Protein AF-A0A8W8KYY6-F1 (afdb_monomer)

pLDDT: mean 91.03, std 7.98, range [52.16, 98.19]

Nearest PDB structures (foldseek):
  6gen-assembly1_D  TM=4.060E-01  e=4.257E+00  Saccharomyces cerevisiae S288C
  8han-assembly1_B  TM=3.765E-01  e=6.827E+00  Homo sapiens

Secondary structure (DSSP, 8-state):
-TTTS-SS-HHHHHHHHHHHHHHTTPPPP---HHHHHHHHHHHHHHHHHHHHHHHHHHH--

Structure (mmCIF, N/CA/C/O backbone):
data_AF-A0A8W8KYY6-F1
#
_entry.id   AF-A0A8W8KYY6-F1
#
loop_
_atom_site.group_PDB
_atom_site.id
_atom_site.type_symbol
_atom_site.label_atom_id
_atom_site.label_alt_id
_atom_site.label_comp_id
_atom_site.label_asym_id
_atom_site.label_entity_id
_atom_site.label_seq_id
_atom_site.pdbx_PDB_ins_code
_atom_site.Cartn_x
_atom_site.Cartn_y
_atom_site.Cartn_z
_atom_site.occupancy
_atom_site.B_iso_or_equiv
_atom_site.auth_seq_id
_atom_site.auth_comp_id
_atom_site.auth_asym_id
_atom_site.auth_atom_id
_atom_site.pdbx_PDB_model_num
ATOM 1 N N . LEU A 1 1 ? -19.158 3.492 1.32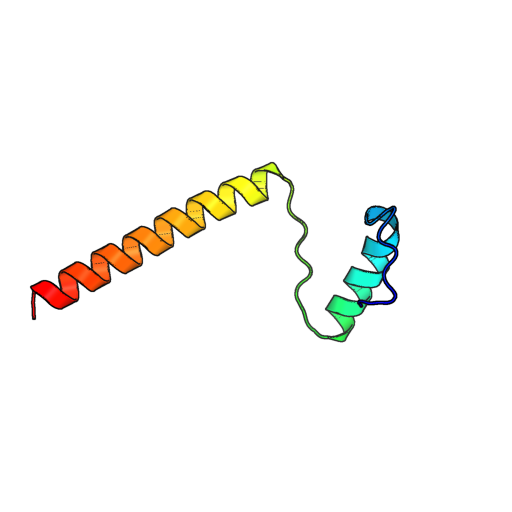3 1.00 81.94 1 LEU A N 1
ATOM 2 C CA . LEU A 1 1 ? -18.045 3.601 2.299 1.00 81.94 1 LEU A CA 1
ATOM 3 C C . LEU A 1 1 ? -17.687 5.069 2.513 1.00 81.94 1 LEU A C 1
ATOM 5 O O . LEU A 1 1 ? -17.755 5.543 3.634 1.00 81.94 1 LEU A O 1
ATOM 9 N N . PHE A 1 2 ? -17.426 5.824 1.448 1.00 80.81 2 PHE A N 1
ATOM 10 C CA . PHE A 1 2 ? -17.658 7.273 1.465 1.00 80.81 2 PHE A CA 1
ATOM 11 C C . PHE A 1 2 ? -19.153 7.562 1.253 1.00 80.81 2 PHE A C 1
ATOM 13 O O . PHE A 1 2 ? -19.812 6.724 0.626 1.00 80.81 2 PHE A O 1
ATOM 20 N N . PRO A 1 3 ? -19.710 8.667 1.787 1.00 83.94 3 PRO A N 1
ATOM 21 C CA . PRO A 1 3 ? -19.086 9.746 2.576 1.00 83.94 3 PRO A CA 1
ATOM 22 C C . PRO A 1 3 ? -18.968 9.472 4.092 1.00 83.94 3 PRO A C 1
ATOM 24 O O . PRO A 1 3 ? -18.428 10.300 4.816 1.00 83.94 3 PRO A O 1
ATOM 27 N N . THR A 1 4 ? -19.454 8.327 4.578 1.00 84.56 4 THR A N 1
ATOM 28 C CA . THR A 1 4 ? -19.599 8.018 6.015 1.00 84.56 4 THR A CA 1
ATOM 29 C C . THR A 1 4 ? -18.314 7.579 6.725 1.00 84.56 4 THR A C 1
ATOM 31 O O . THR A 1 4 ? -18.302 7.457 7.948 1.00 84.56 4 THR A O 1
ATOM 34 N N . MET A 1 5 ? -17.225 7.333 5.994 1.00 87.31 5 MET A N 1
ATOM 35 C CA . MET A 1 5 ? -15.944 6.948 6.585 1.00 87.31 5 MET A CA 1
ATOM 36 C C . MET A 1 5 ? -15.292 8.128 7.342 1.00 87.31 5 MET A C 1
ATOM 38 O O . MET A 1 5 ? -15.087 9.187 6.740 1.00 87.31 5 MET A O 1
ATOM 42 N N . PRO A 1 6 ? -14.876 7.952 8.614 1.00 85.69 6 PRO A N 1
ATOM 43 C CA . PRO A 1 6 ? -14.094 8.955 9.330 1.00 85.69 6 PRO A CA 1
ATOM 44 C C . PRO A 1 6 ? -12.719 9.119 8.672 1.00 85.69 6 PRO A C 1
ATOM 46 O O . PRO A 1 6 ? -11.965 8.157 8.525 1.00 85.69 6 PRO A O 1
ATOM 49 N N . ARG A 1 7 ? -12.387 10.346 8.254 1.00 85.31 7 ARG A N 1
ATOM 50 C CA . ARG A 1 7 ? -11.102 10.643 7.588 1.00 85.31 7 ARG A CA 1
ATOM 51 C C . ARG A 1 7 ? -9.938 10.729 8.570 1.00 85.31 7 ARG A C 1
ATOM 53 O O . ARG A 1 7 ? -8.810 10.378 8.242 1.00 85.31 7 ARG A O 1
ATOM 60 N N . HIS A 1 8 ? -10.225 11.190 9.780 1.00 84.31 8 HIS A N 1
ATOM 61 C CA . HIS A 1 8 ? -9.306 11.169 10.905 1.00 84.31 8 HIS A CA 1
ATOM 62 C C . HIS A 1 8 ? -9.380 9.780 11.552 1.00 84.31 8 HIS A C 1
ATOM 64 O O . HIS A 1 8 ? -10.447 9.350 11.980 1.00 84.31 8 HIS A O 1
ATOM 70 N N . ASN A 1 9 ? -8.240 9.089 11.645 1.00 83.62 9 ASN A N 1
ATOM 71 C CA . ASN A 1 9 ? -8.088 7.748 12.234 1.00 83.62 9 ASN A CA 1
ATOM 72 C C . ASN A 1 9 ? -8.577 6.567 11.376 1.00 83.62 9 ASN A C 1
ATOM 74 O O . ASN A 1 9 ? -9.362 5.730 11.826 1.00 83.62 9 ASN A O 1
ATOM 78 N N . LEU A 1 10 ? -8.011 6.425 10.175 1.00 86.88 10 LEU A N 1
ATOM 79 C CA . LEU A 1 10 ? -8.266 5.284 9.282 1.00 86.88 10 LEU A CA 1
ATOM 80 C C . LEU A 1 10 ? -7.963 3.910 9.918 1.00 86.88 10 LEU A C 1
ATOM 82 O O . LEU A 1 10 ? -8.583 2.914 9.556 1.00 86.88 10 LEU A O 1
ATOM 86 N N . TYR A 1 11 ? -7.067 3.828 10.905 1.00 86.50 11 TYR A N 1
ATOM 87 C CA . TYR A 1 11 ? -6.778 2.556 11.581 1.00 86.50 11 TYR A CA 1
ATOM 88 C C . TYR A 1 11 ? -7.982 2.009 12.367 1.00 86.50 11 TYR A C 1
ATOM 90 O O . TYR A 1 11 ? -8.146 0.798 12.467 1.00 86.50 11 TYR A O 1
ATOM 98 N N . LYS A 1 12 ? -8.867 2.878 12.883 1.00 89.81 12 LYS A N 1
ATOM 99 C CA . LYS A 1 12 ? -10.054 2.450 13.644 1.00 89.81 12 LYS A CA 1
ATOM 100 C C . LYS A 1 12 ? -11.142 1.863 12.748 1.00 89.81 12 LYS A C 1
ATOM 102 O O . LYS A 1 12 ? -11.909 1.017 13.195 1.00 89.81 12 LYS A O 1
ATOM 107 N N . ILE A 1 13 ? -11.222 2.316 11.494 1.00 90.75 13 ILE A N 1
ATOM 108 C CA . ILE A 1 13 ? -12.257 1.877 10.548 1.00 90.75 13 ILE A CA 1
ATOM 109 C C . ILE A 1 13 ? -11.859 0.605 9.789 1.00 90.75 13 ILE A C 1
ATOM 111 O O . ILE A 1 13 ? -12.719 -0.043 9.200 1.00 90.75 13 ILE A O 1
ATOM 115 N N . GLN A 1 14 ? -10.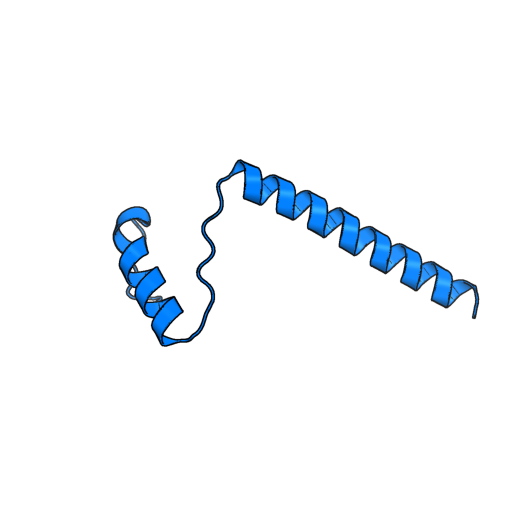582 0.213 9.835 1.00 90.06 14 GLN A N 1
ATOM 116 C CA . GLN A 1 14 ? -10.053 -1.004 9.213 1.00 90.06 14 GLN A CA 1
ATOM 117 C C . GLN A 1 14 ? -10.951 -2.251 9.372 1.00 90.06 14 GLN A C 1
ATOM 119 O O . GLN A 1 14 ? -11.295 -2.835 8.341 1.00 90.06 14 GLN A O 1
ATOM 124 N N .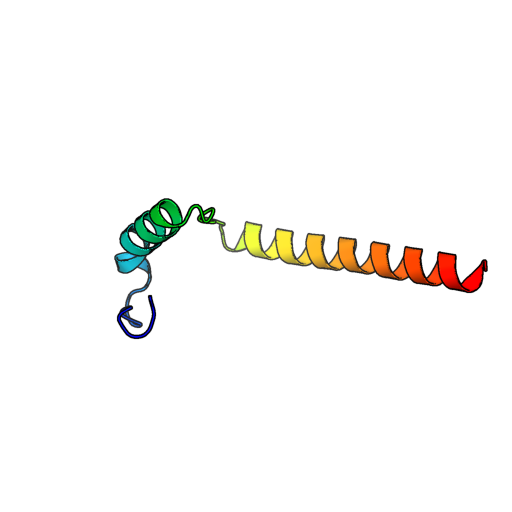 PRO A 1 15 ? -11.391 -2.659 10.583 1.00 91.44 15 PRO A N 1
ATOM 125 C CA . PRO A 1 15 ? -12.226 -3.855 10.739 1.00 91.44 15 PRO A CA 1
ATOM 126 C C . PRO A 1 15 ? -13.593 -3.731 10.049 1.00 91.44 15 PRO A C 1
ATOM 128 O O . PRO A 1 15 ? -14.099 -4.709 9.498 1.00 91.44 15 PRO A O 1
ATOM 131 N N . LEU A 1 16 ? -14.181 -2.528 10.019 1.00 91.44 16 LEU A N 1
ATOM 132 C CA . LEU A 1 16 ? -15.428 -2.269 9.294 1.00 91.44 16 LEU A CA 1
ATOM 133 C C . LEU A 1 16 ? -15.222 -2.365 7.778 1.00 91.44 16 LEU A C 1
ATOM 135 O O . LEU A 1 16 ? -16.057 -2.918 7.067 1.00 91.44 16 LEU A O 1
ATOM 139 N N . VAL A 1 17 ? -14.109 -1.836 7.268 1.00 91.06 17 VAL A N 1
ATOM 140 C CA . VAL A 1 17 ? -13.779 -1.941 5.841 1.00 91.06 17 VAL A CA 1
ATOM 141 C C . VAL A 1 17 ? -13.567 -3.402 5.457 1.00 91.06 17 VAL A C 1
ATOM 143 O O . VAL A 1 17 ? -14.091 -3.842 4.439 1.00 91.06 17 VAL A O 1
ATOM 146 N N . GLN A 1 18 ? -12.876 -4.178 6.292 1.00 92.75 18 GLN A N 1
ATOM 147 C CA . GLN A 1 18 ? -12.640 -5.597 6.043 1.00 92.75 18 GLN A CA 1
ATOM 148 C C . GLN A 1 18 ? -13.942 -6.414 6.031 1.00 92.75 18 GLN A C 1
ATOM 150 O O . GLN A 1 18 ? -14.126 -7.253 5.147 1.00 92.75 18 GLN A O 1
ATOM 155 N N . SER A 1 19 ? -14.870 -6.159 6.962 1.00 93.06 19 SER A N 1
ATOM 156 C CA . SER A 1 19 ? -16.177 -6.833 6.970 1.00 93.06 19 SER A CA 1
ATOM 157 C C . SER A 1 19 ? -17.026 -6.455 5.752 1.00 93.06 19 SER A C 1
ATOM 159 O O . SER A 1 19 ? -17.679 -7.321 5.165 1.00 93.06 19 SER A O 1
ATOM 161 N N . LEU A 1 20 ? -16.955 -5.196 5.309 1.00 93.56 20 LEU A N 1
ATOM 162 C CA . LEU A 1 20 ? -17.610 -4.738 4.088 1.00 93.56 20 LEU A CA 1
ATOM 163 C C . LEU A 1 20 ? -17.008 -5.401 2.840 1.00 93.56 20 LEU A C 1
ATOM 165 O O . LEU A 1 20 ? -17.752 -5.920 2.012 1.00 93.56 20 LEU 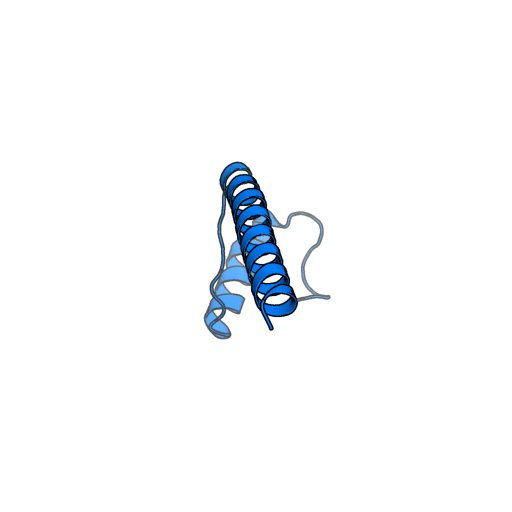A O 1
ATOM 169 N N . CYS A 1 21 ? -15.679 -5.447 2.719 1.00 93.75 21 CYS A N 1
ATOM 170 C CA . CYS A 1 21 ? -14.997 -6.157 1.635 1.00 93.75 21 CYS A CA 1
ATOM 171 C C . CYS A 1 21 ? -15.428 -7.630 1.588 1.00 93.75 21 CYS A C 1
ATOM 173 O O . CYS A 1 21 ? -15.814 -8.113 0.525 1.00 93.75 21 CYS A O 1
ATOM 175 N N . LYS A 1 22 ? -15.485 -8.309 2.745 1.00 94.81 22 LYS A N 1
ATOM 176 C CA . LYS A 1 22 ? -15.974 -9.694 2.855 1.00 94.81 22 LYS A CA 1
ATOM 177 C C . LYS A 1 22 ? -17.424 -9.841 2.380 1.00 94.81 22 LYS A C 1
ATOM 179 O O . LYS A 1 22 ? -17.720 -10.780 1.649 1.00 94.81 22 LYS A O 1
ATOM 184 N N . LYS A 1 23 ? -18.315 -8.912 2.746 1.00 95.38 23 LYS A N 1
ATOM 185 C CA . LYS A 1 23 ? -19.727 -8.912 2.316 1.00 95.38 23 LYS A CA 1
ATOM 186 C C . LYS A 1 23 ? -19.882 -8.831 0.794 1.00 95.38 23 LYS A C 1
ATOM 188 O O . LYS A 1 23 ? -20.814 -9.411 0.250 1.00 95.38 23 LYS A O 1
ATOM 193 N N . HIS A 1 24 ? -18.983 -8.118 0.122 1.00 95.25 24 HIS A N 1
ATOM 194 C CA . HIS A 1 24 ? -19.014 -7.923 -1.328 1.00 95.25 24 HIS A CA 1
ATOM 195 C C . HIS A 1 24 ? -18.074 -8.866 -2.099 1.00 95.25 24 HIS A C 1
ATOM 197 O O . HIS A 1 24 ? -17.913 -8.696 -3.303 1.00 95.25 24 HIS A O 1
ATOM 203 N N . GLY A 1 25 ? -17.442 -9.841 -1.432 1.00 94.69 25 GLY A N 1
ATOM 204 C CA . GLY A 1 25 ? -16.510 -10.776 -2.075 1.00 94.69 25 GLY A CA 1
ATOM 205 C C . GLY A 1 25 ? -15.210 -10.130 -2.571 1.00 94.69 25 GLY A C 1
ATOM 206 O O . GLY A 1 25 ? -14.535 -10.688 -3.430 1.00 94.69 25 GLY A O 1
ATOM 207 N N . ILE A 1 26 ? -14.850 -8.954 -2.049 1.00 94.81 26 ILE A N 1
ATOM 208 C CA . ILE A 1 26 ? -13.642 -8.225 -2.444 1.00 94.81 26 ILE A CA 1
ATOM 209 C C . ILE A 1 26 ? -12.481 -8.679 -1.550 1.00 94.81 26 ILE A C 1
ATOM 211 O O . ILE A 1 26 ? -12.598 -8.599 -0.321 1.00 94.81 26 ILE A O 1
ATOM 215 N N . PRO A 1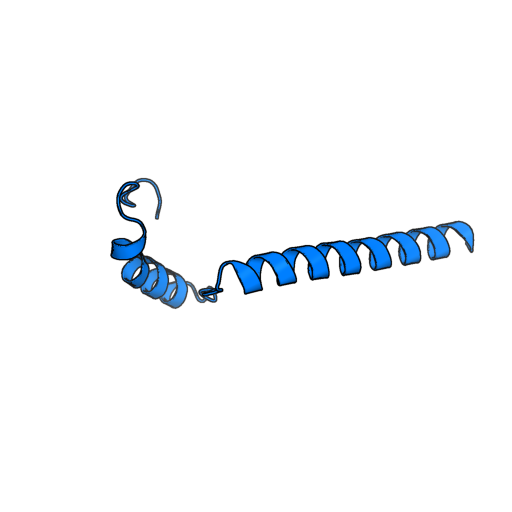 27 ? -11.341 -9.114 -2.118 1.00 92.38 27 PRO A N 1
ATOM 216 C CA . PRO A 1 27 ? -10.174 -9.474 -1.327 1.00 92.38 27 PRO A CA 1
ATOM 217 C C . PRO A 1 27 ? -9.602 -8.231 -0.641 1.00 92.38 27 PRO A C 1
ATOM 219 O O . PRO A 1 27 ? -9.147 -7.289 -1.291 1.00 92.38 27 PRO A O 1
ATOM 222 N N . TYR A 1 28 ? -9.611 -8.234 0.690 1.00 92.31 28 TYR A N 1
ATOM 223 C CA . TYR A 1 28 ? -8.987 -7.177 1.475 1.00 92.31 28 TYR A CA 1
ATOM 224 C C . TYR A 1 28 ? -7.468 -7.378 1.498 1.00 92.31 28 TYR A C 1
ATOM 226 O O . TYR A 1 28 ? -6.980 -8.405 1.967 1.00 92.31 28 TYR A O 1
ATOM 234 N N . GLN A 1 29 ? -6.722 -6.409 0.971 1.00 90.06 29 GLN A N 1
ATOM 235 C CA . GLN A 1 29 ? -5.265 -6.474 0.884 1.00 90.06 29 GLN A CA 1
ATOM 236 C C . GLN A 1 29 ? -4.631 -5.763 2.078 1.00 90.06 29 GLN A C 1
ATOM 238 O O . GLN A 1 29 ? -4.851 -4.573 2.292 1.00 90.06 29 GLN A O 1
ATOM 243 N N . MET A 1 30 ? -3.803 -6.496 2.820 1.00 90.75 30 MET A N 1
ATOM 244 C CA . MET A 1 30 ? -2.982 -5.971 3.907 1.00 90.75 30 MET A CA 1
ATOM 245 C C . MET A 1 30 ? -1.524 -6.183 3.550 1.00 90.75 30 MET A C 1
ATOM 247 O O . MET A 1 30 ? -1.025 -7.306 3.571 1.00 90.75 30 MET A O 1
ATOM 251 N N . LYS A 1 31 ? -0.849 -5.097 3.187 1.00 91.56 31 LYS A N 1
ATOM 252 C CA . LYS A 1 31 ? 0.562 -5.113 2.816 1.00 91.56 31 LYS A CA 1
ATOM 253 C C . LYS A 1 31 ? 1.306 -4.125 3.686 1.00 91.56 31 LYS A C 1
ATOM 255 O O . LYS A 1 31 ? 0.802 -3.046 3.993 1.00 91.56 31 LYS A O 1
ATOM 260 N N . THR A 1 32 ? 2.517 -4.495 4.078 1.00 93.69 32 THR A N 1
ATOM 261 C CA . THR A 1 32 ? 3.441 -3.529 4.663 1.00 93.69 32 THR A CA 1
ATOM 262 C C . THR A 1 32 ? 3.808 -2.484 3.612 1.00 93.69 32 THR A C 1
ATOM 264 O O . THR A 1 32 ? 3.658 -2.695 2.400 1.00 93.69 32 THR A O 1
ATOM 267 N N . LEU A 1 33 ? 4.316 -1.345 4.075 1.00 93.12 33 LEU A N 1
ATOM 268 C CA . LEU A 1 33 ? 4.764 -0.286 3.179 1.00 93.12 33 LEU A CA 1
ATOM 269 C C . LEU A 1 33 ? 5.871 -0.791 2.234 1.00 93.12 33 LEU A C 1
ATOM 271 O O . LEU A 1 33 ? 5.801 -0.569 1.029 1.00 93.12 33 LEU A O 1
ATOM 275 N N . SER A 1 34 ? 6.835 -1.554 2.757 1.00 96.56 34 SER A N 1
ATOM 276 C CA . SER A 1 34 ? 7.918 -2.149 1.964 1.00 96.56 34 SER A CA 1
ATOM 277 C C . SER A 1 34 ? 7.409 -3.133 0.910 1.00 96.56 34 SER A C 1
ATOM 279 O O . SER A 1 34 ? 7.831 -3.055 -0.242 1.00 96.56 34 SER A O 1
ATOM 281 N N . GLN A 1 35 ? 6.465 -4.012 1.263 1.00 96.69 35 GLN A N 1
ATOM 282 C CA . GLN A 1 35 ? 5.873 -4.946 0.305 1.00 96.69 35 GLN A CA 1
ATOM 283 C C . GLN A 1 35 ? 5.146 -4.199 -0.816 1.00 96.69 35 GLN A C 1
ATOM 285 O O . GLN A 1 35 ? 5.296 -4.543 -1.984 1.00 96.69 35 GLN A O 1
ATOM 290 N N . SER A 1 36 ? 4.416 -3.139 -0.467 1.00 95.38 36 SER A N 1
ATOM 291 C CA . SER A 1 36 ? 3.718 -2.298 -1.443 1.00 95.38 36 SER A CA 1
ATOM 292 C C . SER A 1 36 ? 4.692 -1.649 -2.430 1.00 95.38 36 SER A C 1
ATOM 294 O O . SER A 1 36 ? 4.443 -1.665 -3.632 1.00 95.38 36 SER A O 1
ATOM 296 N N . PHE A 1 37 ? 5.834 -1.144 -1.953 1.00 97.38 37 PHE A N 1
ATOM 297 C CA . PHE A 1 37 ? 6.870 -0.588 -2.828 1.00 97.38 37 PHE A CA 1
ATOM 298 C C . PHE A 1 37 ? 7.484 -1.634 -3.761 1.00 97.38 37 PHE A C 1
ATOM 300 O O . PHE A 1 37 ? 7.645 -1.376 -4.953 1.00 97.38 37 PHE A O 1
ATOM 307 N N . ILE A 1 38 ? 7.785 -2.827 -3.244 1.00 97.62 38 ILE A N 1
ATOM 308 C CA . ILE A 1 38 ? 8.301 -3.935 -4.058 1.00 97.62 38 ILE A CA 1
ATOM 309 C C . ILE A 1 38 ? 7.297 -4.308 -5.154 1.00 97.62 38 ILE A C 1
ATOM 311 O O . ILE A 1 38 ? 7.683 -4.510 -6.306 1.00 97.62 38 ILE A O 1
ATOM 315 N N . ASP A 1 39 ? 6.011 -4.381 -4.814 1.00 96.38 39 ASP A N 1
ATOM 316 C CA . ASP A 1 39 ? 4.956 -4.738 -5.759 1.00 96.38 39 ASP A CA 1
ATOM 317 C C . ASP A 1 39 ? 4.809 -3.698 -6.877 1.00 96.38 39 ASP A C 1
ATOM 319 O O . ASP A 1 39 ? 4.639 -4.077 -8.036 1.00 96.38 39 ASP A O 1
ATOM 323 N N . ILE A 1 40 ? 4.953 -2.405 -6.564 1.00 97.06 40 ILE A N 1
ATOM 324 C CA . ILE A 1 40 ? 4.965 -1.330 -7.568 1.00 97.06 40 ILE A CA 1
ATOM 325 C C . ILE A 1 40 ? 6.119 -1.534 -8.554 1.00 97.06 40 ILE A C 1
ATOM 327 O O . ILE A 1 40 ? 5.892 -1.556 -9.762 1.00 97.06 40 ILE A O 1
ATOM 331 N N . VAL A 1 41 ? 7.347 -1.742 -8.068 1.00 98.19 41 VAL A N 1
ATOM 332 C CA . VAL A 1 41 ? 8.521 -1.937 -8.941 1.00 98.19 41 VAL A CA 1
ATOM 333 C C . VAL A 1 41 ? 8.362 -3.182 -9.817 1.00 98.19 41 VAL A C 1
ATOM 335 O O . VAL A 1 41 ? 8.651 -3.141 -11.014 1.00 98.19 41 VAL A O 1
ATOM 338 N N . LYS A 1 42 ? 7.850 -4.283 -9.253 1.00 97.81 42 LYS A N 1
ATOM 339 C CA . LYS A 1 42 ? 7.545 -5.504 -10.015 1.00 97.81 42 LYS A CA 1
ATOM 340 C C . LYS A 1 42 ? 6.498 -5.254 -11.096 1.00 97.81 42 LYS A C 1
ATOM 342 O O . LYS A 1 42 ? 6.692 -5.691 -12.228 1.00 97.81 42 LYS A O 1
ATOM 347 N N . SER A 1 43 ? 5.423 -4.537 -10.765 1.00 97.38 43 SER A N 1
ATOM 348 C CA . SER A 1 43 ? 4.374 -4.183 -11.721 1.00 97.38 43 SER A CA 1
ATOM 349 C C . SER A 1 43 ? 4.925 -3.331 -12.860 1.00 97.38 43 SER A C 1
ATOM 351 O O . SER A 1 43 ? 4.615 -3.601 -14.014 1.00 97.38 43 SER A O 1
ATOM 353 N N . LEU A 1 44 ? 5.770 -2.341 -12.557 1.00 98.00 44 LEU A N 1
ATOM 354 C CA . LEU A 1 44 ? 6.398 -1.490 -13.570 1.00 98.00 44 LEU A CA 1
ATOM 355 C C . LEU A 1 44 ? 7.294 -2.299 -14.511 1.00 98.00 44 LEU A C 1
ATOM 357 O O . LEU A 1 44 ? 7.203 -2.142 -15.727 1.00 98.00 44 LEU A O 1
ATOM 361 N N . LYS A 1 45 ? 8.111 -3.210 -13.967 1.00 97.81 45 LYS A N 1
ATOM 362 C CA . LYS A 1 45 ? 8.95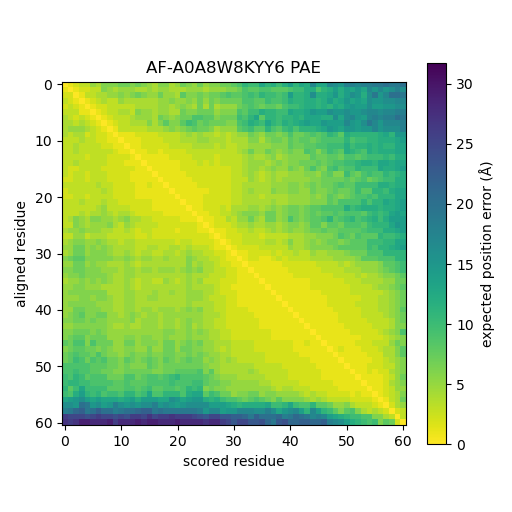2 -4.102 -14.775 1.00 97.81 45 LYS A CA 1
ATOM 363 C C . LYS A 1 45 ? 8.114 -4.995 -15.691 1.00 97.81 45 LYS A C 1
ATOM 365 O O . LYS A 1 45 ? 8.429 -5.109 -16.870 1.00 97.81 45 LYS A O 1
ATOM 370 N N . HIS A 1 46 ? 7.058 -5.610 -15.157 1.00 97.81 46 HIS A N 1
ATOM 371 C CA . HIS A 1 46 ? 6.180 -6.481 -15.935 1.00 97.81 46 HIS A CA 1
ATOM 372 C C . HIS A 1 46 ? 5.495 -5.718 -17.072 1.00 97.81 46 HIS A C 1
ATOM 374 O O . HIS A 1 46 ? 5.526 -6.168 -18.214 1.00 97.81 46 HIS A O 1
ATOM 380 N N . SER A 1 47 ? 4.954 -4.532 -16.782 1.00 97.19 47 SER A N 1
ATOM 381 C CA . SER A 1 47 ? 4.381 -3.665 -17.810 1.00 97.19 47 SER A CA 1
ATOM 382 C C . SER A 1 47 ? 5.414 -3.319 -18.882 1.00 97.19 47 SER A C 1
ATOM 384 O O . SER A 1 47 ? 5.112 -3.446 -20.061 1.00 97.19 47 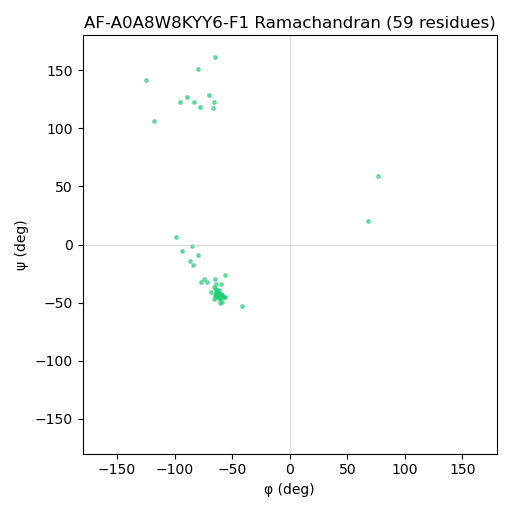SER A O 1
ATOM 386 N N . GLY A 1 48 ? 6.646 -2.958 -18.505 1.00 97.06 48 GLY A N 1
ATOM 387 C CA . GLY A 1 48 ? 7.719 -2.677 -19.466 1.00 97.06 48 GLY A CA 1
ATOM 388 C C . GLY A 1 48 ? 8.004 -3.847 -20.414 1.00 97.06 48 GLY A C 1
ATOM 389 O O . GLY A 1 48 ? 8.066 -3.649 -21.621 1.00 97.06 48 GLY A O 1
ATOM 390 N N . GLN A 1 49 ? 8.082 -5.071 -19.885 1.00 96.88 49 GLN A N 1
ATOM 391 C CA . GLN A 1 49 ? 8.283 -6.284 -20.692 1.00 96.88 49 GLN A CA 1
ATOM 392 C C . GLN A 1 49 ? 7.118 -6.551 -21.652 1.00 96.88 49 GLN A C 1
ATOM 394 O O . GLN A 1 49 ? 7.338 -6.961 -22.789 1.00 96.88 49 GLN A O 1
ATOM 399 N N . LEU A 1 50 ? 5.879 -6.308 -21.213 1.00 97.00 50 LEU A N 1
ATOM 400 C CA . LEU A 1 50 ? 4.704 -6.425 -22.080 1.00 97.00 50 LEU A CA 1
ATOM 401 C C . LEU A 1 50 ? 4.762 -5.422 -23.240 1.00 97.00 50 LEU A C 1
ATOM 403 O O . LEU A 1 50 ? 4.470 -5.788 -24.376 1.00 97.00 50 LEU A O 1
ATOM 407 N N . TRP A 1 51 ? 5.162 -4.178 -22.966 1.00 96.31 51 TRP A N 1
ATOM 408 C CA . TRP A 1 51 ? 5.324 -3.142 -23.989 1.00 96.31 51 TRP A CA 1
ATOM 409 C C . TRP A 1 51 ? 6.443 -3.469 -24.980 1.00 96.31 51 TRP A C 1
ATOM 411 O O . TRP A 1 51 ? 6.244 -3.338 -26.185 1.00 96.31 51 TRP A O 1
ATOM 421 N N . GLU A 1 52 ? 7.593 -3.928 -24.491 1.00 95.38 52 GLU A N 1
ATOM 422 C CA . GLU A 1 52 ? 8.713 -4.374 -25.325 1.00 95.38 52 GLU A CA 1
ATOM 423 C C . GLU A 1 52 ? 8.283 -5.520 -26.253 1.00 95.38 52 GLU A C 1
ATOM 425 O O . GLU A 1 52 ? 8.460 -5.435 -27.468 1.00 95.38 52 GLU A O 1
ATOM 430 N N . ALA A 1 53 ? 7.626 -6.549 -25.710 1.00 94.69 53 ALA A N 1
ATOM 431 C CA . ALA A 1 53 ? 7.112 -7.667 -26.497 1.00 94.69 53 ALA A CA 1
ATOM 432 C C . ALA A 1 53 ? 6.094 -7.220 -27.560 1.00 94.69 53 ALA A C 1
ATOM 434 O O . ALA A 1 53 ? 6.159 -7.674 -28.703 1.00 94.69 53 ALA A O 1
ATOM 435 N N . ALA A 1 54 ? 5.182 -6.307 -27.212 1.00 94.06 54 ALA A N 1
ATOM 436 C CA . ALA A 1 54 ? 4.211 -5.755 -28.153 1.00 94.06 54 ALA A CA 1
ATOM 437 C C . ALA A 1 54 ? 4.88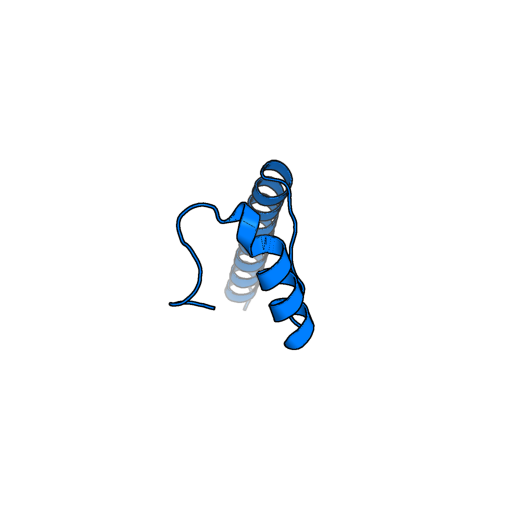4 -4.953 -29.281 1.00 94.06 54 ALA A C 1
ATOM 439 O O . ALA A 1 54 ? 4.505 -5.093 -30.444 1.00 94.06 54 ALA A O 1
ATOM 440 N N . LEU A 1 55 ? 5.911 -4.158 -28.962 1.00 94.88 55 LEU A N 1
ATOM 441 C CA . LEU A 1 55 ? 6.689 -3.411 -29.951 1.00 94.88 55 LEU A CA 1
ATOM 442 C C . LEU A 1 55 ? 7.438 -4.349 -30.905 1.00 94.88 55 LEU A C 1
ATOM 444 O O . LEU A 1 55 ? 7.404 -4.140 -32.116 1.00 94.88 55 LEU A O 1
ATOM 448 N N . HIS A 1 56 ? 8.083 -5.393 -30.378 1.00 91.69 56 HIS A N 1
ATOM 449 C CA . HIS A 1 56 ? 8.758 -6.395 -31.202 1.00 91.69 56 HIS A CA 1
ATOM 450 C C . HIS A 1 56 ? 7.780 -7.143 -32.112 1.00 91.69 56 HIS A C 1
ATOM 452 O O . HIS A 1 56 ? 8.069 -7.310 -33.293 1.00 91.69 56 HIS A O 1
ATOM 458 N N . ALA A 1 57 ? 6.607 -7.535 -31.608 1.00 90.31 57 ALA A N 1
ATOM 459 C CA . ALA A 1 57 ? 5.577 -8.183 -32.420 1.00 90.31 57 ALA A CA 1
ATOM 460 C C . ALA A 1 57 ? 5.070 -7.276 -33.558 1.00 90.31 57 ALA A C 1
ATOM 462 O O . ALA A 1 57 ? 4.866 -7.746 -34.676 1.00 90.31 57 ALA A O 1
ATOM 463 N N . HIS A 1 58 ? 4.919 -5.974 -33.298 1.00 84.81 58 HIS A N 1
ATOM 464 C CA . HIS A 1 58 ? 4.488 -5.002 -34.304 1.00 84.81 58 HIS A CA 1
ATOM 465 C C . HIS A 1 58 ? 5.567 -4.702 -35.361 1.00 84.81 58 HIS A C 1
ATOM 467 O O . HIS A 1 58 ? 5.224 -4.416 -36.500 1.00 84.81 58 HIS A O 1
ATOM 473 N N . HIS A 1 59 ? 6.859 -4.734 -35.016 1.00 74.25 59 HIS A N 1
ATOM 474 C CA . HIS A 1 59 ? 7.948 -4.469 -35.974 1.00 74.25 59 HIS A CA 1
ATOM 475 C C . HIS A 1 59 ? 8.372 -5.693 -36.806 1.00 74.25 59 HIS A C 1
ATOM 477 O O . HIS A 1 59 ? 9.058 -5.527 -37.810 1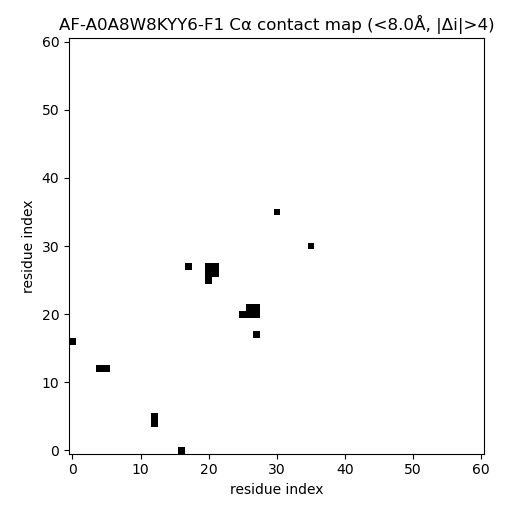.00 74.25 59 HIS A O 1
ATOM 483 N N . VAL A 1 60 ? 8.021 -6.907 -36.371 1.00 64.44 60 VAL A N 1
ATOM 484 C CA . VAL A 1 60 ? 8.314 -8.174 -37.076 1.00 64.44 60 VAL A CA 1
ATOM 485 C C . VAL A 1 60 ? 7.153 -8.605 -37.997 1.00 64.44 60 VAL A C 1
ATOM 487 O O . VAL A 1 60 ? 7.299 -9.567 -38.750 1.00 64.44 60 VAL A O 1
ATOM 490 N N . SER A 1 61 ? 6.024 -7.886 -37.960 1.00 52.16 61 SER A N 1
ATOM 491 C CA . SER A 1 61 ? 4.886 -8.028 -38.888 1.00 52.16 61 SER A CA 1
ATOM 492 C C . SER A 1 61 ? 5.043 -7.103 -40.093 1.00 52.16 61 SER A C 1
ATOM 494 O O . SER A 1 61 ? 4.643 -7.522 -41.200 1.00 52.16 61 SER A O 1
#

Sequence (61 aa):
LFPTMPRHNLYKIQPLVQSLCKKHGIPYQMKTLSQSFIDIVKSLKHSGQLWEAALHAHHVS

Mean predicted aligned error: 6.04 Å

InterPro domains:
  IPR012171 Fatty acid desaturase [PTHR19353] (1-49)

Radius of gyration: 18.78 Å; Cα contacts (8 Å, |Δi|>4): 10; chains: 1; bounding box: 29×22×52 Å

Foldseek 3Di:
DPPPDDPPCPVVCVVVVVVVCVVVVHDDDDDDPVRVVVVVVVVVVVVVVVVVVVVVVVVVD

Solvent-accessible surface area (backbone atoms only — not comparable to full-atom values): 3783 Å² total; per-residue (Å²): 105,78,88,81,56,64,82,78,62,57,79,76,48,45,68,60,51,47,53,50,27,56,76,71,73,43,86,75,85,86,70,55,73,67,56,49,52,52,50,50,56,52,51,54,52,50,50,50,53,53,51,52,52,51,52,52,57,63,74,76,105

Organism: Magallana gigas (NCBI:txid29159)